Protein AF-A0A1H9X082-F1 (afdb_monomer_lite)

Secondary structure (DSSP, 8-state):
-------------------------------------PPP-----------------HHHHHHHHHHHHHHHHTSSS-HHHHHHHTT--HHHHHHHHHHSS-TTS---------S--PPPPPHHHHHHHHHHHHHHHHHHHHHHHHHHHHHHHHHHHHTT--

Structure (mmCIF, N/CA/C/O backbone):
data_AF-A0A1H9X082-F1
#
_entry.id   AF-A0A1H9X082-F1
#
loop_
_atom_site.group_PDB
_atom_site.id
_atom_site.type_symbol
_atom_site.label_atom_id
_atom_site.label_alt_id
_atom_site.label_comp_id
_atom_site.label_asym_id
_atom_site.label_entity_id
_atom_site.label_seq_id
_atom_site.pdbx_PDB_ins_code
_atom_site.Cartn_x
_atom_site.Cartn_y
_atom_site.Cartn_z
_atom_site.occupancy
_atom_site.B_iso_or_equiv
_atom_site.auth_seq_id
_atom_site.auth_comp_id
_atom_site.auth_asym_id
_atom_site.auth_atom_id
_atom_site.pdbx_PDB_model_num
ATOM 1 N N . MET A 1 1 ? 45.369 75.725 -26.692 1.00 46.00 1 MET A N 1
ATOM 2 C CA . MET A 1 1 ? 44.666 76.255 -25.501 1.00 46.00 1 MET A CA 1
ATOM 3 C C . MET A 1 1 ? 43.194 75.979 -25.728 1.00 46.00 1 MET A C 1
ATOM 5 O O . MET A 1 1 ? 42.792 76.098 -26.877 1.00 46.00 1 MET A O 1
ATOM 9 N N . MET A 1 2 ? 42.449 75.569 -24.694 1.00 41.75 2 MET A N 1
ATOM 10 C CA . MET A 1 2 ? 41.242 74.725 -24.836 1.00 41.75 2 MET A CA 1
ATOM 11 C C . MET A 1 2 ? 41.584 73.323 -25.401 1.00 41.75 2 MET A C 1
ATOM 13 O O . MET A 1 2 ? 42.603 73.165 -26.076 1.00 41.75 2 MET A O 1
ATOM 17 N N . GLY A 1 3 ? 40.820 72.271 -25.108 1.00 41.19 3 GLY A N 1
ATOM 18 C CA . GLY A 1 3 ? 39.722 72.197 -24.134 1.00 41.19 3 GLY A CA 1
ATOM 19 C C . GLY A 1 3 ? 38.676 71.152 -24.520 1.00 41.19 3 GLY A C 1
ATOM 20 O O . GLY A 1 3 ? 37.991 71.350 -25.509 1.00 41.19 3 GLY A O 1
ATOM 21 N N . ASN A 1 4 ? 38.622 70.080 -23.729 1.00 39.94 4 ASN A N 1
ATOM 22 C CA . ASN A 1 4 ? 37.522 69.147 -23.452 1.00 39.94 4 ASN A CA 1
ATOM 23 C C . ASN A 1 4 ? 36.309 68.985 -24.400 1.00 39.94 4 ASN A C 1
ATOM 25 O O . ASN A 1 4 ? 35.594 69.929 -24.708 1.00 39.94 4 ASN A O 1
ATOM 29 N N . ASP A 1 5 ? 36.006 67.701 -24.626 1.00 45.06 5 ASP A N 1
ATOM 30 C CA . ASP A 1 5 ? 34.669 67.089 -24.666 1.00 45.06 5 ASP A CA 1
ATOM 31 C C . ASP A 1 5 ? 33.666 67.505 -25.756 1.00 45.06 5 ASP A C 1
ATOM 33 O O . ASP A 1 5 ? 32.803 68.351 -25.549 1.00 45.06 5 ASP A O 1
ATOM 37 N N . GLU A 1 6 ? 33.637 66.723 -26.844 1.00 43.44 6 GLU A N 1
ATOM 38 C CA . GLU A 1 6 ? 32.376 66.389 -27.522 1.00 43.44 6 GLU A CA 1
ATOM 39 C C . GLU A 1 6 ? 32.441 65.011 -28.215 1.00 43.44 6 GLU A C 1
ATOM 41 O O . GLU A 1 6 ? 33.093 64.859 -29.251 1.00 43.44 6 GLU A O 1
ATOM 46 N N . GLN A 1 7 ? 31.750 64.005 -27.649 1.00 43.22 7 GLN A N 1
ATOM 47 C CA . GLN A 1 7 ? 30.807 63.130 -28.377 1.00 43.22 7 GLN A CA 1
ATOM 48 C C . GLN A 1 7 ? 30.197 62.004 -27.515 1.00 43.22 7 GLN A C 1
ATOM 50 O O . GLN A 1 7 ? 30.909 61.133 -27.034 1.00 43.22 7 GLN A O 1
ATOM 55 N N . GLN A 1 8 ? 28.857 61.970 -27.520 1.00 43.69 8 GLN A N 1
ATOM 56 C CA . GLN A 1 8 ? 27.976 60.786 -27.435 1.00 43.69 8 GLN A CA 1
ATOM 57 C C . GLN A 1 8 ? 27.915 59.963 -26.122 1.00 43.69 8 GLN A C 1
ATOM 59 O O . GLN A 1 8 ? 28.930 59.597 -25.549 1.00 43.69 8 GLN A O 1
ATOM 64 N N . LEU A 1 9 ? 26.740 59.532 -25.634 1.00 43.69 9 LEU A N 1
ATOM 65 C CA . LEU A 1 9 ? 25.342 59.951 -25.876 1.00 43.69 9 LEU A CA 1
ATOM 66 C C . LEU A 1 9 ? 24.473 59.420 -24.703 1.00 43.69 9 LEU A C 1
ATOM 68 O O . LEU A 1 9 ? 24.551 58.237 -24.401 1.00 43.69 9 LEU A O 1
ATOM 72 N N . VAL A 1 10 ? 23.674 60.299 -24.081 1.00 42.75 10 VAL A N 1
ATOM 73 C CA . VAL A 1 10 ? 22.582 60.096 -23.082 1.00 42.75 10 VAL A CA 1
ATOM 74 C C . VAL A 1 10 ? 22.516 58.831 -22.199 1.00 42.75 10 VAL A C 1
ATOM 76 O O . VAL A 1 10 ? 22.343 57.706 -22.661 1.00 42.75 10 VAL A O 1
ATOM 79 N N . SER A 1 11 ? 22.408 59.080 -20.892 1.00 39.81 11 SER A N 1
ATOM 80 C CA . SER A 1 11 ? 21.802 58.193 -19.889 1.00 39.81 11 SER A CA 1
ATOM 81 C C . SER A 1 11 ? 20.403 58.686 -19.460 1.00 39.81 11 SER A C 1
ATOM 83 O O . SER A 1 11 ? 19.988 59.779 -19.836 1.00 39.81 11 SER A O 1
ATOM 85 N N . GLU A 1 12 ? 19.761 57.914 -18.570 1.00 37.28 12 GLU A N 1
ATOM 86 C CA . GLU A 1 12 ? 18.637 58.293 -17.682 1.00 37.28 12 GLU A CA 1
ATOM 87 C C . GLU A 1 12 ? 17.187 58.017 -18.151 1.00 37.28 12 GLU A C 1
ATOM 89 O O . GLU A 1 12 ? 16.897 57.790 -19.324 1.00 37.28 12 GLU A O 1
ATOM 94 N N . VAL A 1 13 ? 16.287 57.921 -17.163 1.00 47.56 13 VAL A N 1
ATOM 95 C CA . VAL A 1 13 ? 14.918 57.370 -17.215 1.00 47.56 13 VAL A CA 1
ATOM 96 C C . VAL A 1 13 ? 13.974 58.303 -16.448 1.00 47.5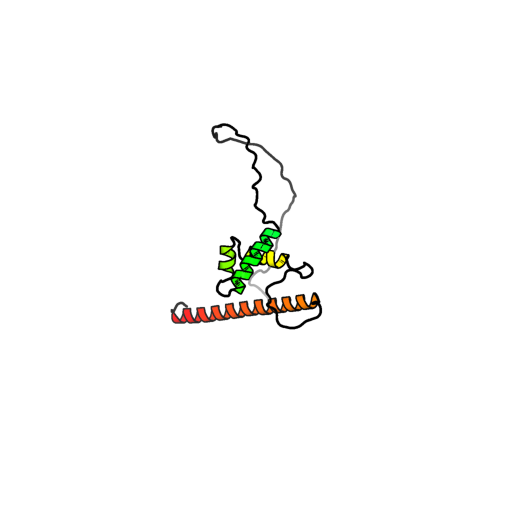6 13 VAL A C 1
ATOM 98 O O . VAL A 1 13 ? 14.369 58.809 -15.399 1.00 47.56 13 VAL A O 1
ATOM 101 N N . PRO A 1 14 ? 12.705 58.445 -16.872 1.00 46.38 14 PRO A N 1
ATOM 102 C CA . PRO A 1 14 ? 11.642 58.681 -15.892 1.00 46.38 14 PRO A CA 1
ATOM 103 C C . PRO A 1 14 ? 10.389 57.799 -16.074 1.00 46.38 14 PRO A C 1
ATOM 105 O O . PRO A 1 14 ? 9.972 57.465 -17.181 1.00 46.38 14 PRO A O 1
ATOM 108 N N . GLN A 1 15 ? 9.756 57.471 -14.944 1.00 40.66 15 GLN A N 1
ATOM 109 C CA . GLN A 1 15 ? 8.367 56.996 -14.852 1.00 40.66 15 GLN A CA 1
ATOM 110 C C . GLN A 1 15 ? 7.385 58.185 -14.849 1.00 40.66 15 GLN A C 1
ATOM 112 O O . GLN A 1 15 ? 7.801 59.273 -14.470 1.00 40.66 15 GLN A O 1
ATOM 117 N N . MET A 1 16 ? 6.099 57.934 -15.146 1.00 37.47 16 MET A N 1
ATOM 118 C CA . MET A 1 16 ? 4.846 58.394 -14.474 1.00 37.47 16 MET A CA 1
ATOM 119 C C . MET A 1 16 ? 3.708 57.501 -15.048 1.00 37.47 16 MET A C 1
ATOM 121 O O . MET A 1 16 ? 3.795 57.124 -16.214 1.00 37.47 16 MET A O 1
ATOM 125 N N . SER A 1 17 ? 2.836 56.835 -14.271 1.00 44.78 17 SER A N 1
ATOM 126 C CA . SER A 1 17 ? 1.610 57.306 -13.570 1.00 44.78 17 SER A CA 1
ATOM 127 C C . SER A 1 17 ? 0.525 57.875 -14.522 1.00 44.78 17 SER A C 1
ATOM 129 O O . SER A 1 17 ? 0.867 58.397 -15.576 1.00 44.78 17 SER A O 1
ATOM 131 N N . GLU A 1 18 ? -0.797 57.737 -14.317 1.00 38.28 18 GLU A N 1
ATOM 132 C CA . GLU A 1 18 ? -1.661 57.299 -13.185 1.00 38.28 18 GLU A CA 1
ATOM 133 C C . GLU A 1 18 ? -3.018 56.755 -13.766 1.00 38.28 18 GLU A C 1
ATOM 135 O O . GLU A 1 18 ? -3.149 56.741 -14.989 1.00 38.28 18 GLU A O 1
ATOM 140 N N . SER A 1 19 ? -4.070 56.246 -13.089 1.00 40.38 19 SER A N 1
ATOM 141 C CA . SER A 1 19 ? -4.532 56.140 -11.675 1.00 40.38 19 SER A CA 1
ATOM 142 C C . SER A 1 19 ? -5.199 54.740 -11.427 1.00 40.38 19 SER A C 1
ATOM 144 O O . SER A 1 19 ? -5.152 53.901 -12.322 1.00 40.38 19 SER A O 1
ATOM 146 N N . ALA A 1 20 ? -5.612 54.280 -10.227 1.00 38.50 20 ALA A N 1
ATOM 147 C CA . ALA A 1 20 ? -6.818 54.539 -9.383 1.00 38.50 20 ALA A CA 1
ATOM 148 C C . ALA A 1 20 ? -8.208 54.272 -10.046 1.00 38.50 20 ALA A C 1
ATOM 150 O O . ALA A 1 20 ? -8.397 54.641 -11.200 1.00 38.50 20 ALA A O 1
ATOM 151 N N . ASP A 1 21 ? -9.232 53.674 -9.402 1.00 34.84 21 ASP A N 1
ATOM 152 C CA . ASP A 1 21 ? -9.390 53.146 -8.020 1.00 34.84 21 ASP A CA 1
ATOM 153 C C . ASP A 1 21 ? -10.539 52.081 -7.917 1.00 34.84 21 ASP A C 1
ATOM 155 O O . ASP A 1 21 ? -11.229 51.853 -8.904 1.00 34.84 21 ASP A O 1
ATOM 159 N N . ASN A 1 22 ? -10.706 51.454 -6.734 1.00 36.03 22 ASN A N 1
ATOM 160 C CA . ASN A 1 22 ? -11.879 50.849 -6.030 1.00 36.03 22 ASN A CA 1
ATOM 161 C C . ASN A 1 22 ? -13.242 50.532 -6.748 1.00 36.03 22 ASN A C 1
ATOM 163 O O . ASN A 1 22 ? -13.600 51.108 -7.762 1.00 36.03 22 ASN A O 1
ATOM 167 N N . THR A 1 23 ? -14.149 49.658 -6.256 1.00 33.81 23 THR A N 1
ATOM 168 C CA . THR A 1 23 ? -14.352 49.071 -4.904 1.00 33.81 23 THR A CA 1
ATOM 169 C C . THR A 1 23 ? -15.156 47.746 -4.939 1.00 33.81 23 THR A C 1
ATOM 171 O O . THR A 1 23 ? -15.972 47.539 -5.827 1.00 33.81 23 THR A O 1
ATOM 174 N N . ASN A 1 24 ? -14.995 46.929 -3.888 1.00 31.77 24 ASN A N 1
ATOM 175 C CA . ASN A 1 24 ? -16.030 46.256 -3.062 1.00 31.77 24 ASN A CA 1
ATOM 176 C C . ASN A 1 24 ? -17.368 45.705 -3.651 1.00 31.77 24 ASN A C 1
ATOM 178 O O . ASN A 1 24 ? -18.203 46.468 -4.114 1.00 31.77 24 ASN A O 1
ATOM 182 N N . ALA A 1 25 ? -17.613 44.410 -3.376 1.00 34.19 25 ALA A N 1
ATOM 183 C CA . ALA A 1 25 ? -18.883 43.695 -3.092 1.00 34.19 25 ALA A CA 1
ATOM 184 C C . ALA A 1 25 ? -20.176 43.882 -3.930 1.00 34.19 25 ALA A C 1
ATOM 186 O O . ALA A 1 25 ? -20.607 44.980 -4.253 1.00 34.19 25 ALA A O 1
ATOM 187 N N . GLY A 1 26 ? -20.927 42.775 -4.061 1.00 30.25 26 GLY A N 1
ATOM 188 C CA . GLY A 1 26 ? -22.392 42.809 -4.202 1.00 30.25 26 GLY A CA 1
ATOM 189 C C . GLY A 1 26 ? -22.973 41.971 -5.343 1.00 30.25 26 GLY A C 1
ATOM 190 O O . GLY A 1 26 ? -22.885 42.342 -6.507 1.00 30.25 26 GLY A O 1
ATOM 191 N N . GLN A 1 27 ? -23.660 40.883 -4.992 1.00 43.22 27 GLN A N 1
ATOM 192 C CA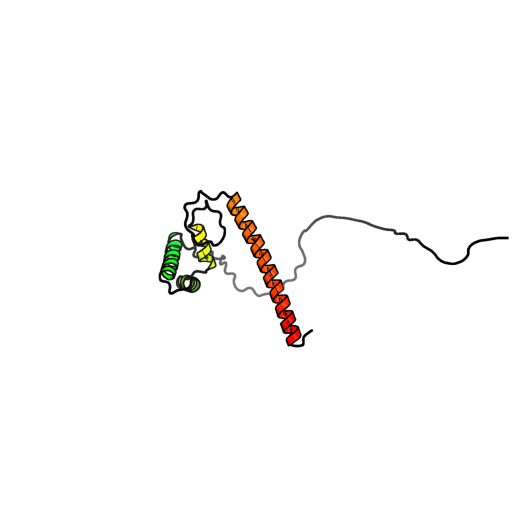 . GLN A 1 27 ? -24.715 40.288 -5.821 1.00 43.22 27 GLN A CA 1
ATOM 193 C C . GLN A 1 27 ? -26.046 40.948 -5.414 1.00 43.22 27 GLN A C 1
ATOM 195 O O . GLN A 1 27 ? -26.277 41.099 -4.211 1.00 43.22 27 GLN A O 1
ATOM 200 N N . PRO A 1 28 ? -26.891 41.378 -6.370 1.00 45.47 28 PRO A N 1
ATOM 201 C CA . PRO A 1 28 ? -28.245 40.807 -6.400 1.00 45.47 28 PRO A CA 1
ATOM 202 C C . PRO A 1 28 ? -28.864 40.613 -7.807 1.00 45.47 28 PRO A C 1
ATOM 204 O O . PRO A 1 28 ? -28.748 41.452 -8.692 1.00 45.47 28 PRO A O 1
ATOM 207 N N . ASP A 1 29 ? -29.544 39.474 -7.942 1.00 37.03 29 ASP A N 1
ATOM 208 C CA . ASP A 1 29 ? -30.889 39.223 -8.502 1.00 37.03 29 ASP A CA 1
ATOM 209 C C . ASP A 1 29 ? -31.411 39.730 -9.877 1.00 37.03 29 ASP A C 1
ATOM 211 O O . ASP A 1 29 ? -31.451 40.908 -10.206 1.00 37.03 29 ASP A O 1
ATOM 215 N N . ASP A 1 30 ? -31.953 38.733 -10.597 1.00 37.31 30 ASP A N 1
ATOM 216 C CA . ASP A 1 30 ? -33.134 38.661 -11.489 1.00 37.31 30 ASP A CA 1
ATOM 217 C C . ASP A 1 30 ? -33.500 39.774 -12.502 1.00 37.31 30 ASP A C 1
ATOM 219 O O . ASP A 1 30 ? -34.006 40.835 -12.150 1.00 37.31 30 ASP A O 1
ATOM 223 N N . ALA A 1 31 ? -33.450 39.417 -13.799 1.00 39.41 31 ALA A N 1
ATOM 224 C CA . ALA A 1 31 ? -34.624 39.324 -14.699 1.00 39.41 31 ALA A CA 1
ATOM 225 C C . ALA A 1 31 ? -34.211 38.866 -16.127 1.00 39.41 31 ALA A C 1
ATOM 227 O O . ALA A 1 31 ? -33.045 38.961 -16.501 1.00 39.41 31 ALA A O 1
ATOM 228 N N . GLY A 1 32 ? -35.156 38.411 -16.978 1.00 38.81 32 GLY A N 1
ATOM 229 C CA . GLY A 1 32 ? -34.934 38.338 -18.452 1.00 38.81 32 GLY A CA 1
ATOM 230 C C . GLY A 1 32 ? -35.274 37.036 -19.210 1.00 38.81 32 GLY A C 1
ATOM 231 O O . GLY A 1 32 ? -34.991 36.912 -20.401 1.00 38.81 32 GLY A O 1
ATOM 232 N N . ARG A 1 33 ? -35.896 36.052 -18.553 1.00 46.62 33 ARG A N 1
ATOM 233 C CA . ARG A 1 33 ? -36.333 34.738 -19.091 1.00 46.62 33 ARG A CA 1
ATOM 234 C C . ARG A 1 33 ? -36.966 34.747 -20.507 1.00 46.62 33 ARG A C 1
ATOM 236 O O . ARG A 1 33 ? -38.006 35.368 -20.718 1.00 46.62 33 ARG A O 1
ATOM 243 N N . LYS A 1 34 ? -36.514 33.847 -21.401 1.00 42.25 34 LYS A N 1
ATOM 244 C CA . LYS A 1 34 ? -37.351 33.250 -22.477 1.00 42.25 34 LYS A CA 1
ATOM 245 C C . LYS A 1 34 ? -37.270 31.706 -22.459 1.00 42.25 34 LYS A C 1
ATOM 247 O O . LYS A 1 34 ? -36.177 31.163 -22.601 1.00 42.25 34 LYS A O 1
ATOM 252 N N . PRO A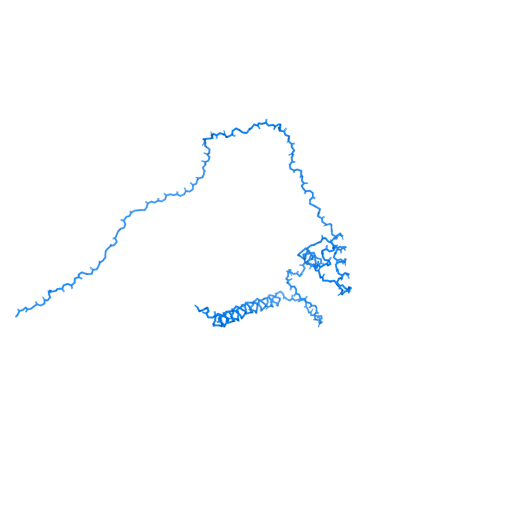 1 35 ? -38.384 30.970 -22.251 1.00 45.19 35 PRO A N 1
ATOM 253 C CA . PRO A 1 35 ? -38.339 29.533 -21.953 1.00 45.19 35 PRO A CA 1
ATOM 254 C C . PRO A 1 35 ? -38.455 28.627 -23.193 1.00 45.19 35 PRO A C 1
ATOM 256 O O . PRO A 1 35 ? -39.324 28.823 -24.042 1.00 45.19 35 PRO A O 1
ATOM 259 N N . ARG A 1 36 ? -37.665 27.543 -23.251 1.00 51.78 36 ARG A N 1
ATOM 260 C CA . ARG A 1 36 ? -37.887 26.448 -24.218 1.00 51.78 36 ARG A CA 1
ATOM 261 C C . ARG A 1 36 ? -39.040 25.559 -23.737 1.00 51.78 36 ARG A C 1
ATOM 263 O O . ARG A 1 36 ? -38.959 24.936 -22.681 1.00 51.78 36 ARG A O 1
ATOM 270 N N . LYS A 1 37 ? -40.119 25.501 -24.521 1.00 44.22 37 LYS A N 1
ATOM 271 C CA . LYS A 1 37 ? -41.366 24.787 -24.199 1.00 44.22 37 LYS A CA 1
ATOM 272 C C . LYS A 1 37 ? -41.169 23.263 -24.227 1.00 44.22 37 LYS A C 1
ATOM 274 O O . LYS A 1 37 ? -41.243 22.653 -25.289 1.00 44.22 37 LYS A O 1
ATOM 279 N N . ARG A 1 38 ? -40.961 22.639 -23.062 1.00 51.81 38 ARG A N 1
ATOM 280 C CA . ARG A 1 38 ? -41.192 21.194 -22.872 1.00 51.81 38 ARG A CA 1
ATOM 281 C C . ARG A 1 38 ? -42.643 20.987 -22.444 1.00 51.81 38 ARG A C 1
ATOM 283 O O . ARG A 1 38 ? -43.135 21.694 -21.570 1.00 51.81 38 ARG A O 1
ATOM 290 N N . THR A 1 39 ? -43.335 20.061 -23.098 1.00 48.66 39 THR A N 1
ATOM 291 C CA . THR A 1 39 ? -44.744 19.757 -22.833 1.00 48.66 39 THR A CA 1
ATOM 292 C C . THR A 1 39 ? -44.914 19.086 -21.474 1.00 48.66 39 THR A C 1
ATOM 294 O O . THR A 1 39 ? -44.204 18.140 -21.136 1.00 48.66 39 THR A O 1
ATOM 297 N N . SER A 1 40 ? -45.867 19.582 -20.688 1.00 49.94 40 SER A N 1
ATOM 298 C CA . SER A 1 40 ? -46.249 18.999 -19.408 1.00 49.94 40 SER A CA 1
ATOM 299 C C . SER A 1 40 ? -46.992 17.680 -19.623 1.00 49.94 40 SER A C 1
ATOM 301 O O . SER A 1 40 ? -48.066 17.648 -20.221 1.00 49.94 40 SER A O 1
ATOM 303 N N . LYS A 1 41 ? -46.443 16.591 -19.083 1.00 47.78 41 LYS A N 1
ATOM 304 C CA . LYS A 1 41 ? -47.191 15.364 -18.789 1.00 47.78 41 LYS A CA 1
ATOM 305 C C . LYS A 1 41 ? -47.112 15.123 -17.282 1.00 47.78 41 LYS A C 1
ATOM 307 O O . LYS A 1 41 ? -46.121 15.515 -16.674 1.00 47.78 41 LYS A O 1
ATOM 312 N N . GLN A 1 42 ? -48.203 14.610 -16.715 1.00 46.06 42 GLN A N 1
ATOM 313 C CA . GLN A 1 42 ? -48.620 14.707 -15.309 1.00 46.06 42 GLN A CA 1
ATOM 314 C C . GLN A 1 42 ? -47.491 14.832 -14.273 1.00 46.06 42 GLN A C 1
ATOM 316 O O . GLN A 1 42 ? -46.589 13.999 -14.206 1.00 46.06 42 GLN A O 1
ATOM 321 N N . ALA A 1 43 ? -47.633 15.813 -13.378 1.00 46.75 43 ALA A N 1
ATOM 322 C CA . ALA A 1 43 ? -46.924 15.793 -12.109 1.00 46.75 43 ALA A CA 1
ATOM 323 C C . ALA A 1 43 ? -47.354 14.555 -11.307 1.00 46.75 43 ALA A C 1
ATOM 325 O O . ALA A 1 43 ? -48.542 14.356 -11.051 1.00 46.75 43 ALA A O 1
ATOM 326 N N . ARG A 1 44 ? -46.377 13.752 -10.885 1.00 42.53 44 ARG A N 1
ATOM 327 C CA . ARG A 1 44 ? -46.530 12.799 -9.788 1.00 42.53 44 ARG A CA 1
ATOM 328 C C . ARG A 1 44 ? -45.559 13.230 -8.699 1.00 42.53 44 ARG A C 1
ATOM 330 O O . ARG A 1 44 ? -44.349 13.142 -8.886 1.00 42.53 44 ARG A O 1
ATOM 337 N N . THR A 1 45 ? -46.094 13.754 -7.603 1.00 48.56 45 THR A N 1
ATOM 338 C CA . THR A 1 45 ? -45.305 14.190 -6.447 1.00 48.56 45 THR A CA 1
ATOM 339 C C . THR A 1 45 ? -44.858 12.963 -5.661 1.00 48.56 45 THR A C 1
ATOM 341 O O . THR A 1 45 ? -45.475 12.588 -4.671 1.00 48.56 45 THR A O 1
ATOM 344 N N . GLU A 1 46 ? -43.808 12.299 -6.138 1.00 55.91 46 GLU A N 1
ATOM 345 C CA . GLU A 1 46 ? -43.062 11.334 -5.336 1.00 55.91 46 GLU A CA 1
ATOM 346 C C . GLU A 1 46 ? -41.865 12.047 -4.715 1.00 55.91 46 GLU A C 1
ATOM 348 O O . GLU A 1 46 ? -40.956 12.507 -5.408 1.00 55.91 46 GLU A O 1
ATOM 353 N N . GLU A 1 47 ? -41.898 12.161 -3.389 1.00 58.97 47 GLU A N 1
ATOM 354 C CA . GLU A 1 47 ? -40.756 12.597 -2.592 1.00 58.97 47 GLU A CA 1
ATOM 355 C C . GLU A 1 47 ? -39.535 11.707 -2.884 1.00 58.97 47 GLU A C 1
ATOM 357 O O . GLU A 1 47 ? -39.696 10.525 -3.215 1.00 58.97 47 GLU A O 1
ATOM 362 N N . PRO A 1 48 ? -38.298 12.216 -2.730 1.00 50.34 48 PRO A N 1
ATOM 363 C CA . PRO A 1 48 ? -37.099 11.394 -2.829 1.00 50.34 48 PRO A CA 1
ATOM 364 C C . PRO A 1 48 ? -37.049 10.408 -1.654 1.00 50.34 48 PRO A C 1
ATOM 366 O O . PRO A 1 48 ? -36.428 10.677 -0.625 1.00 50.34 48 PRO A O 1
ATOM 369 N N . ALA A 1 49 ? -37.716 9.261 -1.818 1.00 59.12 49 ALA A N 1
ATOM 370 C CA . ALA A 1 49 ? -37.846 8.230 -0.798 1.00 59.12 49 ALA A CA 1
ATOM 371 C C . ALA A 1 49 ? -36.470 7.917 -0.184 1.00 59.12 49 ALA A C 1
ATOM 373 O O . ALA A 1 49 ? -35.519 7.642 -0.931 1.00 59.12 49 ALA A O 1
ATOM 374 N N . PRO A 1 50 ? -36.327 7.973 1.156 1.00 56.94 50 PRO A N 1
ATOM 375 C CA . PRO A 1 50 ? -35.024 7.913 1.797 1.00 56.94 50 PRO A CA 1
ATOM 376 C C . PRO A 1 50 ? -34.347 6.595 1.436 1.00 56.94 50 PRO A C 1
ATOM 378 O O . PRO A 1 50 ? -34.828 5.514 1.788 1.00 56.94 50 PRO A O 1
ATOM 381 N N . ARG 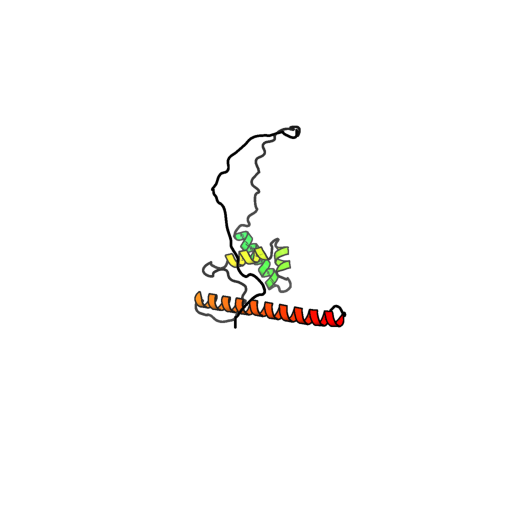A 1 51 ? -33.227 6.686 0.705 1.00 60.81 51 ARG A N 1
ATOM 382 C CA . ARG A 1 51 ? -32.438 5.521 0.295 1.00 60.81 51 ARG A CA 1
ATOM 383 C C . ARG A 1 51 ? -32.013 4.789 1.562 1.00 60.81 51 ARG A C 1
ATOM 385 O O . ARG A 1 51 ? -31.137 5.262 2.281 1.00 60.81 51 ARG A O 1
ATOM 392 N N . LYS A 1 52 ? -32.649 3.649 1.847 1.00 58.94 52 LYS A N 1
ATOM 393 C CA . LYS A 1 52 ? -32.391 2.835 3.041 1.00 58.94 52 LYS A CA 1
ATOM 394 C C . LYS A 1 52 ? -31.016 2.178 2.918 1.00 58.94 52 LYS A C 1
ATOM 396 O O . LYS A 1 52 ? -30.907 1.016 2.530 1.00 58.94 52 LYS A O 1
ATOM 401 N N . ILE A 1 53 ? -29.963 2.945 3.210 1.00 62.72 53 ILE A N 1
ATOM 402 C CA . ILE A 1 53 ? -28.591 2.447 3.308 1.00 62.72 53 ILE A CA 1
ATOM 403 C C . ILE A 1 53 ? -28.610 1.340 4.362 1.00 62.72 53 ILE A C 1
ATOM 405 O O . ILE A 1 53 ? -28.856 1.606 5.539 1.00 62.72 53 ILE A O 1
ATOM 409 N N . LYS A 1 54 ? -28.375 0.097 3.934 1.00 69.31 54 LYS A N 1
ATOM 410 C CA . LYS A 1 54 ? -28.274 -1.063 4.823 1.00 69.31 54 LYS A CA 1
ATOM 411 C C . LYS A 1 54 ? -26.977 -0.944 5.626 1.00 69.31 54 LYS A C 1
ATOM 413 O O . LYS A 1 54 ? -25.933 -1.438 5.213 1.00 69.31 54 LYS A O 1
ATOM 418 N N . ARG A 1 55 ? -27.019 -0.201 6.734 1.00 77.62 55 ARG A N 1
ATOM 419 C CA . ARG A 1 55 ? -25.888 -0.062 7.659 1.00 77.62 55 ARG A CA 1
ATOM 420 C C . ARG A 1 55 ? -25.775 -1.366 8.444 1.00 77.62 55 ARG A C 1
ATOM 422 O O . ARG A 1 55 ? -26.664 -1.648 9.238 1.00 77.62 55 ARG A O 1
ATOM 429 N N . HIS A 1 56 ? -24.695 -2.119 8.246 1.00 81.94 56 HIS A N 1
ATOM 430 C CA . HIS A 1 56 ? -24.413 -3.304 9.060 1.00 81.94 56 HIS A CA 1
ATOM 431 C C . HIS A 1 56 ? -24.422 -2.943 10.551 1.00 81.94 56 HIS A C 1
ATOM 433 O O . HIS A 1 56 ? -23.743 -1.986 10.960 1.00 81.94 56 HIS A O 1
ATOM 439 N N . THR A 1 57 ? -25.185 -3.690 11.351 1.00 87.19 57 THR A N 1
ATOM 440 C CA . THR A 1 57 ? -25.185 -3.584 12.819 1.00 87.19 57 THR A CA 1
ATOM 441 C C . THR A 1 57 ? -23.821 -3.974 13.401 1.00 87.19 57 THR A C 1
ATOM 443 O O . THR A 1 57 ? -22.972 -4.520 12.700 1.00 87.19 57 THR A O 1
ATOM 446 N N . ALA A 1 58 ? -23.570 -3.679 14.681 1.00 83.25 58 ALA A N 1
ATOM 447 C CA . ALA A 1 58 ? -22.305 -4.052 15.323 1.00 83.25 58 ALA A CA 1
ATOM 448 C C . ALA A 1 58 ? -22.083 -5.580 15.311 1.00 83.25 58 ALA A C 1
ATOM 450 O O . ALA A 1 58 ? -21.000 -6.036 14.955 1.00 83.25 58 ALA A O 1
ATOM 451 N N . ALA A 1 59 ? -23.135 -6.359 15.591 1.00 84.75 59 ALA A N 1
ATOM 452 C CA . ALA A 1 59 ? -23.095 -7.820 15.553 1.00 84.75 59 ALA A CA 1
ATOM 453 C C . ALA A 1 59 ? -22.773 -8.366 14.149 1.00 84.75 59 ALA A C 1
ATOM 455 O O . ALA A 1 59 ? -21.880 -9.195 14.015 1.00 84.75 59 ALA A O 1
ATOM 456 N N . GLU A 1 60 ? -23.419 -7.850 13.092 1.00 89.75 60 GLU A N 1
ATOM 457 C CA . GLU A 1 60 ? -23.095 -8.227 11.704 1.00 89.75 60 GLU A CA 1
ATOM 458 C C . GLU A 1 60 ? -21.634 -7.936 11.335 1.00 89.75 60 GLU A C 1
ATOM 460 O O . GLU A 1 60 ? -21.041 -8.677 10.558 1.00 89.75 60 GLU A O 1
ATOM 465 N N . ARG A 1 61 ? -21.040 -6.852 11.853 1.00 90.75 61 ARG A N 1
ATOM 466 C CA . ARG A 1 61 ? -19.630 -6.529 11.576 1.00 90.75 61 ARG A CA 1
ATOM 467 C C . ARG A 1 61 ? -18.699 -7.516 12.259 1.00 90.75 61 ARG A C 1
ATOM 469 O O . ARG A 1 61 ? -17.826 -8.042 11.581 1.00 90.75 61 ARG A O 1
ATOM 476 N N . ALA A 1 62 ? -18.919 -7.799 13.542 1.00 89.50 62 ALA A N 1
ATOM 477 C CA . ALA A 1 62 ? -18.134 -8.780 14.286 1.00 89.50 62 ALA A CA 1
ATOM 478 C C . ALA A 1 62 ? -18.213 -10.172 13.633 1.00 89.50 62 ALA A C 1
ATOM 480 O O . ALA A 1 62 ? -17.184 -10.777 13.353 1.00 89.50 62 ALA A O 1
ATOM 481 N N . GLU A 1 63 ? -19.416 -10.629 13.275 1.00 93.38 63 GLU A N 1
ATOM 482 C CA . GLU A 1 63 ? -19.638 -11.913 12.597 1.00 93.38 63 GLU A CA 1
ATOM 483 C C . GLU A 1 63 ? -18.983 -11.960 11.196 1.00 93.38 63 GLU A C 1
ATOM 485 O O . GLU A 1 63 ? -18.447 -12.985 10.771 1.00 93.38 63 GLU A O 1
ATOM 490 N N . LYS A 1 64 ? -18.972 -10.836 10.462 1.00 92.44 64 LYS A N 1
ATOM 491 C CA . LYS A 1 64 ? -18.236 -10.715 9.193 1.00 92.44 64 LYS A CA 1
ATOM 492 C C . LYS A 1 64 ? -16.717 -10.703 9.387 1.00 92.44 64 LYS A C 1
ATOM 494 O O . LYS A 1 64 ? -16.019 -11.316 8.584 1.00 92.44 64 LYS A O 1
ATOM 499 N N . LEU A 1 65 ? -16.200 -10.034 10.420 1.00 93.25 65 LEU A N 1
ATOM 500 C CA . LEU A 1 65 ? -14.770 -10.041 10.742 1.00 93.25 65 LEU A CA 1
ATOM 501 C C . LEU A 1 65 ? -14.304 -11.438 11.161 1.00 93.25 65 LEU A C 1
ATOM 503 O O . LEU A 1 65 ? -13.292 -11.892 10.638 1.00 93.25 65 LEU A O 1
ATOM 507 N N . GLN A 1 66 ? -15.069 -12.147 11.996 1.00 93.19 66 GLN A N 1
ATOM 508 C CA . GLN A 1 66 ? -14.774 -13.527 12.397 1.00 93.19 66 GLN A CA 1
ATOM 509 C C . GLN A 1 66 ? -14.634 -14.451 11.183 1.00 93.19 66 GLN A C 1
ATOM 511 O O . GLN A 1 66 ? -13.593 -15.079 11.033 1.00 93.19 66 GLN A O 1
ATOM 516 N N . ARG A 1 67 ? -15.591 -14.443 10.240 1.00 93.94 67 ARG A N 1
ATOM 517 C CA . ARG A 1 67 ? -15.479 -15.242 8.999 1.00 93.94 67 ARG A CA 1
ATOM 518 C C . ARG A 1 67 ? -14.248 -14.901 8.153 1.00 93.94 67 ARG A C 1
ATOM 520 O O . ARG A 1 67 ? -13.683 -15.783 7.511 1.00 93.94 67 ARG A O 1
ATOM 527 N N . ILE A 1 68 ? -13.834 -13.631 8.126 1.00 93.25 68 ILE A N 1
ATOM 528 C CA . ILE A 1 68 ? -12.606 -13.216 7.432 1.00 93.25 68 ILE A CA 1
ATOM 529 C C . ILE A 1 68 ? -11.381 -13.768 8.174 1.00 93.25 68 ILE A C 1
ATOM 531 O O . ILE A 1 68 ? -10.507 -14.361 7.549 1.00 93.25 68 ILE A O 1
ATOM 535 N N . GLU A 1 69 ? -11.318 -13.625 9.497 1.00 92.00 69 GLU A N 1
ATOM 536 C CA . GLU A 1 69 ? -10.188 -14.092 10.308 1.00 92.00 69 GLU A CA 1
ATOM 537 C C . GLU A 1 69 ? -10.066 -15.623 10.336 1.00 92.00 69 GLU A C 1
ATOM 539 O O . GLU A 1 69 ? -8.954 -16.132 10.225 1.00 92.00 69 GLU A O 1
ATOM 544 N N . GLU A 1 70 ? -11.179 -16.359 10.356 1.00 94.25 70 GLU A N 1
ATOM 545 C CA . GLU A 1 70 ? -11.232 -17.814 10.154 1.00 94.25 70 GLU A CA 1
ATOM 546 C C . GLU A 1 70 ? -10.670 -18.215 8.780 1.00 94.25 70 GLU A C 1
ATOM 548 O O . GLU A 1 70 ? -9.853 -19.133 8.678 1.00 94.25 70 GLU A O 1
ATOM 553 N N . ALA A 1 71 ? -11.053 -17.513 7.707 1.00 91.06 71 ALA A N 1
ATOM 554 C CA . ALA A 1 71 ? -10.540 -17.781 6.362 1.00 91.06 71 ALA A CA 1
ATOM 555 C C . ALA A 1 71 ? -9.026 -17.512 6.236 1.00 91.06 71 ALA A C 1
ATOM 557 O O . ALA A 1 71 ? -8.338 -18.257 5.536 1.00 91.06 71 ALA A O 1
ATOM 558 N N . LEU A 1 72 ? -8.492 -16.505 6.942 1.00 90.00 72 LEU A N 1
ATOM 559 C CA . LEU A 1 72 ? -7.044 -16.268 7.033 1.00 90.00 72 LEU A CA 1
ATOM 560 C C . LEU A 1 72 ? -6.336 -17.313 7.910 1.00 90.00 72 LEU A C 1
ATOM 562 O O . LEU A 1 72 ? -5.255 -17.772 7.546 1.00 90.00 72 LEU A O 1
ATOM 566 N N . ALA A 1 73 ? -6.923 -17.705 9.045 1.00 91.25 73 ALA A N 1
ATOM 567 C CA . ALA A 1 73 ? -6.344 -18.685 9.969 1.00 91.25 73 ALA A CA 1
ATOM 568 C C . ALA A 1 73 ? -6.190 -20.075 9.326 1.00 91.25 73 ALA A C 1
ATOM 570 O O . ALA A 1 73 ? -5.219 -20.778 9.596 1.00 91.25 73 ALA A O 1
ATOM 571 N N . ASN A 1 74 ? -7.094 -20.431 8.410 1.00 89.06 74 ASN A N 1
ATOM 572 C CA . ASN A 1 74 ? -7.005 -21.641 7.589 1.00 89.06 74 ASN A CA 1
ATOM 573 C C . ASN A 1 74 ? -5.898 -21.591 6.507 1.00 89.06 74 ASN A C 1
ATOM 575 O O . ASN A 1 74 ? -5.730 -22.554 5.761 1.00 89.06 74 ASN A O 1
ATOM 579 N N . GLY A 1 75 ? -5.145 -20.489 6.384 1.00 76.81 75 GLY A N 1
ATOM 580 C CA . GLY A 1 75 ? -3.887 -20.383 5.626 1.00 76.81 75 GLY A CA 1
ATOM 581 C C . GLY A 1 75 ? -3.977 -20.430 4.093 1.00 76.81 75 GLY A C 1
ATOM 582 O O . GLY A 1 75 ? -3.023 -20.044 3.421 1.00 76.81 75 GLY A O 1
ATOM 583 N N . GLY A 1 76 ? -5.100 -20.875 3.523 1.00 82.94 76 GLY A N 1
ATOM 584 C CA . GLY A 1 76 ? -5.274 -21.066 2.076 1.00 82.94 76 GLY A CA 1
ATOM 585 C C . GLY A 1 76 ? -5.861 -19.879 1.302 1.00 82.94 76 GLY A C 1
ATOM 586 O O . GLY A 1 76 ? -5.973 -19.960 0.080 1.00 82.94 76 GLY A O 1
ATOM 587 N N . VAL A 1 77 ? -6.268 -18.795 1.973 1.00 87.69 77 VAL A N 1
ATOM 588 C CA . VAL A 1 77 ? -7.046 -17.699 1.365 1.00 87.69 77 VAL A CA 1
ATOM 589 C C . VAL A 1 77 ? -6.369 -16.350 1.613 1.00 87.69 77 VAL A C 1
ATOM 591 O O . VAL A 1 77 ? -6.046 -15.998 2.745 1.00 87.69 77 VAL A O 1
ATOM 594 N N . SER A 1 78 ? -6.165 -15.561 0.553 1.00 92.69 78 SER A N 1
ATOM 595 C CA . SER A 1 78 ? -5.665 -14.188 0.691 1.00 92.69 78 SER A CA 1
ATOM 596 C C . SER A 1 78 ? -6.741 -13.275 1.287 1.00 92.69 78 SER A C 1
ATOM 598 O O . SER A 1 78 ? -7.933 -13.478 1.048 1.00 92.69 78 SER A O 1
ATOM 600 N N . LEU A 1 79 ? -6.337 -12.223 2.014 1.00 92.06 79 LEU A N 1
ATOM 601 C CA . LEU A 1 79 ? -7.287 -11.291 2.643 1.00 92.06 79 LEU A CA 1
ATOM 602 C C . LEU A 1 79 ? -8.339 -10.770 1.657 1.00 92.06 79 LEU A C 1
ATOM 604 O O . LEU A 1 79 ? -9.518 -10.724 1.992 1.00 92.06 79 LEU A O 1
ATOM 608 N N . LYS A 1 80 ? -7.919 -10.465 0.427 1.00 94.38 80 LYS A N 1
ATOM 609 C CA . LYS A 1 80 ? -8.803 -9.995 -0.638 1.00 94.38 80 LYS A CA 1
ATOM 610 C C . LYS A 1 80 ? -9.926 -10.987 -0.951 1.00 94.38 80 LYS A C 1
ATOM 612 O O . LYS A 1 80 ? -11.088 -10.597 -0.985 1.00 94.38 80 LYS A O 1
ATOM 617 N N . ALA A 1 81 ? -9.588 -12.264 -1.124 1.00 93.56 81 ALA A N 1
ATOM 618 C CA . ALA A 1 81 ? -10.560 -13.311 -1.430 1.00 93.56 81 ALA A CA 1
ATOM 619 C C . ALA A 1 81 ? -11.491 -13.611 -0.238 1.00 93.56 81 ALA A C 1
ATOM 621 O O . ALA A 1 81 ? -12.684 -13.830 -0.434 1.00 93.56 81 ALA A O 1
ATOM 622 N N . ALA A 1 82 ? -10.982 -13.553 0.999 1.00 93.69 82 ALA A N 1
ATOM 623 C CA . ALA A 1 82 ? -11.803 -13.699 2.206 1.00 93.69 82 ALA A CA 1
ATOM 624 C C . ALA A 1 82 ? -12.813 -12.543 2.364 1.00 93.69 82 ALA A C 1
ATOM 626 O O . ALA A 1 82 ? -13.986 -12.756 2.666 1.00 93.69 82 ALA A O 1
ATOM 627 N N . VAL A 1 83 ? -12.367 -11.311 2.116 1.00 94.94 83 VAL A N 1
ATOM 628 C CA . VAL A 1 83 ? -13.187 -10.094 2.183 1.00 94.94 83 VAL A CA 1
ATOM 629 C C . VAL A 1 83 ? -14.240 -10.052 1.067 1.00 94.94 83 VAL A C 1
ATOM 631 O O . VAL A 1 83 ? -15.388 -9.677 1.322 1.00 94.94 83 VAL A O 1
ATOM 634 N N . GLU A 1 84 ? -13.884 -10.496 -0.141 1.00 93.69 84 GLU A N 1
ATOM 635 C CA . GLU A 1 84 ? -14.798 -10.641 -1.279 1.00 93.69 84 GLU A CA 1
ATOM 636 C C . GLU A 1 84 ? -15.874 -11.708 -1.015 1.00 93.69 84 GLU A C 1
ATOM 638 O O . GLU A 1 84 ? -17.062 -11.425 -1.179 1.00 93.69 84 GLU A O 1
ATOM 643 N N . ALA A 1 85 ? -15.497 -12.879 -0.485 1.00 91.38 85 ALA A N 1
ATOM 644 C CA . ALA A 1 85 ? -16.435 -13.943 -0.105 1.00 91.38 85 ALA A CA 1
ATOM 645 C C . ALA A 1 85 ? -17.457 -13.510 0.969 1.00 91.38 85 ALA A C 1
ATOM 647 O O . ALA A 1 85 ? -18.584 -14.003 0.996 1.00 91.38 85 ALA A O 1
ATOM 648 N N . VAL A 1 86 ? -17.090 -12.558 1.833 1.00 92.88 86 VAL A N 1
ATOM 649 C CA . VAL A 1 86 ? -17.960 -11.992 2.883 1.00 92.88 86 VAL A CA 1
ATOM 650 C C . VAL A 1 86 ? -18.732 -10.743 2.398 1.00 92.88 86 VAL A C 1
ATOM 652 O O . VAL A 1 86 ? -19.544 -10.159 3.131 1.00 92.88 86 VAL A O 1
ATOM 655 N N . GLY A 1 87 ? -18.549 -10.333 1.137 1.00 92.69 87 GLY A N 1
ATOM 656 C CA . GLY A 1 87 ? -19.243 -9.196 0.527 1.00 92.69 87 GLY A CA 1
ATOM 657 C C . GLY A 1 87 ? -18.897 -7.870 1.208 1.00 92.69 87 GLY A C 1
ATOM 658 O O . GLY A 1 87 ? -19.789 -7.109 1.594 1.00 92.69 87 GLY A O 1
ATOM 659 N N . VAL A 1 88 ? -17.605 -7.644 1.441 1.00 92.81 88 VAL A N 1
ATOM 660 C CA . VAL A 1 88 ? -17.014 -6.449 2.065 1.00 92.81 88 VAL A CA 1
ATOM 661 C C . VAL A 1 88 ? -15.894 -5.930 1.138 1.00 92.81 88 VAL A C 1
ATOM 663 O O . VAL A 1 88 ? -15.585 -6.552 0.126 1.00 92.81 88 VAL A O 1
ATOM 666 N N . SER A 1 89 ? -15.303 -4.766 1.421 1.00 92.25 89 SER A N 1
ATOM 667 C CA . SER A 1 89 ? -14.086 -4.292 0.740 1.00 92.25 89 SER A CA 1
ATOM 668 C C . SER A 1 89 ? -12.893 -4.256 1.692 1.00 92.25 89 SER A C 1
ATOM 670 O O . SER A 1 89 ? -13.078 -4.042 2.890 1.00 92.25 89 SER A O 1
ATOM 672 N N . ASP A 1 90 ? -11.673 -4.410 1.166 1.00 93.38 90 ASP A N 1
ATOM 673 C CA . ASP A 1 90 ? -10.431 -4.451 1.963 1.00 93.38 90 ASP A CA 1
ATOM 674 C C . ASP A 1 90 ? -10.358 -3.247 2.927 1.00 93.38 90 ASP A C 1
ATOM 676 O O . ASP A 1 90 ? -10.162 -3.379 4.136 1.00 93.38 90 ASP A O 1
ATOM 680 N N . GLN A 1 91 ? -10.671 -2.062 2.396 1.00 90.12 91 GLN A N 1
ATOM 681 C CA . GLN A 1 91 ? -10.755 -0.797 3.125 1.00 90.12 91 GLN A CA 1
ATOM 682 C C . GLN A 1 91 ? -11.833 -0.782 4.226 1.00 90.12 91 GLN A C 1
ATOM 684 O O . GLN A 1 91 ? -11.682 -0.087 5.229 1.00 90.12 91 GLN A O 1
ATOM 689 N N . THR A 1 92 ? -12.933 -1.519 4.067 1.00 92.06 92 THR A N 1
ATOM 690 C CA . THR A 1 92 ? -13.990 -1.643 5.087 1.00 92.06 92 THR A CA 1
ATOM 691 C C . THR A 1 92 ? -13.572 -2.593 6.212 1.00 92.06 92 THR A C 1
ATOM 693 O O . THR A 1 92 ? -13.767 -2.255 7.378 1.00 92.06 92 THR A O 1
ATOM 696 N N . TYR A 1 93 ? -12.925 -3.719 5.885 1.00 93.62 93 TYR A N 1
ATOM 697 C CA . TYR A 1 93 ? -12.333 -4.633 6.874 1.00 93.62 93 TYR A CA 1
ATOM 698 C C . TYR A 1 93 ? -11.334 -3.897 7.782 1.00 93.62 93 TYR A C 1
ATOM 700 O O . TYR A 1 93 ? -11.478 -3.925 9.005 1.00 93.62 93 TYR A O 1
ATOM 708 N N . TYR A 1 94 ? -10.388 -3.146 7.203 1.00 93.81 94 TYR A N 1
ATOM 709 C CA . TYR A 1 94 ? -9.419 -2.370 7.988 1.00 93.81 94 TYR A CA 1
ATOM 710 C C . TYR A 1 94 ? -10.059 -1.249 8.824 1.00 93.81 94 TYR A C 1
ATOM 712 O O . TYR A 1 94 ? -9.547 -0.927 9.895 1.00 93.81 94 TYR A O 1
ATOM 720 N N . GLN A 1 95 ? -11.174 -0.656 8.380 1.00 91.81 95 GLN A N 1
ATOM 721 C CA . GLN A 1 95 ? -11.910 0.331 9.180 1.00 91.81 95 GLN A CA 1
ATOM 722 C C . GLN A 1 95 ? -12.584 -0.297 10.403 1.00 91.81 95 GLN A C 1
ATOM 724 O O . GLN A 1 95 ? -12.468 0.260 11.490 1.00 91.81 95 GLN A O 1
ATOM 729 N N . TRP A 1 96 ? -13.261 -1.441 10.257 1.00 91.50 96 TRP A N 1
ATOM 730 C CA . TRP A 1 96 ? -13.913 -2.105 11.393 1.00 91.50 96 TRP A CA 1
ATOM 731 C C . TRP A 1 96 ? -12.877 -2.675 12.371 1.00 91.50 96 TRP A C 1
ATOM 733 O O . TRP A 1 96 ? -12.936 -2.371 13.555 1.00 91.50 96 TRP A O 1
ATOM 743 N N . LYS A 1 97 ? -11.820 -3.326 11.870 1.00 88.81 97 LYS A N 1
ATOM 744 C CA . LYS A 1 97 ? -10.714 -3.841 12.697 1.00 88.81 97 LYS A CA 1
ATOM 745 C C . LYS A 1 97 ? -9.922 -2.756 13.452 1.00 88.81 97 LYS A C 1
ATOM 747 O O . LYS A 1 97 ? -9.285 -3.053 14.459 1.00 88.81 97 LYS A O 1
ATOM 752 N N . ARG A 1 98 ? -9.962 -1.494 12.996 1.00 84.56 98 ARG A N 1
ATOM 753 C CA . ARG A 1 98 ? -9.447 -0.322 13.740 1.00 84.56 98 ARG A CA 1
ATOM 754 C C . ARG A 1 98 ? -10.454 0.244 14.749 1.00 84.56 98 ARG A C 1
ATOM 756 O O . ARG A 1 98 ? -10.021 0.878 15.699 1.00 84.56 98 ARG A O 1
ATOM 763 N N . ALA A 1 99 ? -11.754 0.020 14.558 1.00 78.69 99 ALA A N 1
ATOM 764 C CA . ALA A 1 99 ? -12.820 0.494 15.446 1.00 78.69 99 ALA A CA 1
ATOM 765 C C . ALA A 1 99 ? -13.125 -0.465 16.613 1.00 78.69 99 ALA A C 1
ATOM 767 O O . ALA A 1 99 ? -13.599 -0.009 17.649 1.00 78.69 99 ALA A O 1
ATOM 768 N N . ASP A 1 100 ? -12.841 -1.763 16.458 1.00 68.31 100 ASP A N 1
ATOM 769 C CA . ASP A 1 100 ? -13.002 -2.765 17.526 1.00 68.31 100 ASP A CA 1
ATOM 770 C C . ASP A 1 100 ? -11.802 -2.809 18.497 1.00 68.31 100 ASP A C 1
ATOM 772 O O . ASP A 1 100 ? -11.882 -3.411 19.568 1.00 68.31 100 ASP A O 1
ATOM 776 N N . LYS A 1 101 ? -10.690 -2.127 18.173 1.00 68.25 101 LYS A N 1
ATOM 777 C CA . LYS A 1 101 ? -9.679 -1.759 19.176 1.00 68.25 101 LYS A CA 1
ATOM 778 C C . LYS A 1 101 ? -10.215 -0.601 20.035 1.00 68.25 101 LYS A C 1
ATOM 780 O O . LYS A 1 101 ? -10.773 0.341 19.473 1.00 68.25 101 LYS A O 1
ATOM 785 N N . PRO A 1 102 ? -10.015 -0.613 21.367 1.00 49.66 102 PRO A N 1
ATOM 786 C CA . PRO A 1 102 ? -10.418 0.504 22.217 1.00 49.66 102 PRO A CA 1
ATOM 787 C C . PRO A 1 102 ? -9.690 1.788 21.796 1.00 49.66 102 PRO A C 1
ATOM 789 O O . PRO A 1 102 ? -8.481 1.777 21.568 1.00 49.66 102 PRO A O 1
ATOM 792 N N . ALA A 1 103 ? -10.430 2.896 21.719 1.00 52.72 103 ALA A N 1
ATOM 793 C CA . ALA A 1 103 ? -9.990 4.165 21.125 1.00 52.72 103 ALA A CA 1
ATOM 794 C C . ALA A 1 103 ? -8.909 4.941 21.915 1.00 52.72 103 ALA A C 1
ATOM 796 O O . ALA A 1 103 ? -8.627 6.091 21.592 1.00 52.72 103 ALA A O 1
ATOM 797 N N . ASP A 1 104 ? -8.308 4.314 22.928 1.00 48.72 104 ASP A N 1
ATOM 798 C CA . ASP A 1 104 ? -7.137 4.812 23.662 1.00 48.72 104 ASP A CA 1
ATOM 799 C C . ASP A 1 104 ? -5.853 4.742 22.805 1.00 48.72 104 ASP A C 1
ATOM 801 O O . ASP A 1 104 ? -4.898 5.477 23.032 1.00 48.72 104 ASP A O 1
ATOM 805 N N . VAL A 1 105 ? -5.854 3.907 21.752 1.00 51.69 105 VAL A N 1
ATOM 806 C CA . VAL A 1 105 ? -4.847 3.947 20.681 1.00 51.69 105 VAL A CA 1
ATOM 807 C C . VAL A 1 105 ? -5.373 4.722 19.471 1.00 51.69 105 VAL A C 1
ATOM 809 O O . VAL A 1 105 ? -6.282 4.280 18.763 1.00 51.69 105 VAL A O 1
ATOM 812 N N . ALA A 1 106 ? -4.780 5.892 19.224 1.00 40.97 106 ALA A N 1
ATOM 813 C CA . ALA A 1 106 ? -5.062 6.702 18.043 1.00 40.97 106 ALA A CA 1
ATOM 814 C C . ALA A 1 106 ? -4.703 5.935 16.746 1.00 40.97 106 ALA A C 1
ATOM 816 O O . ALA A 1 106 ? -3.876 5.022 16.760 1.00 40.97 106 ALA A O 1
ATOM 817 N N . PRO A 1 107 ? -5.356 6.220 15.604 1.00 58.47 107 PRO A N 1
ATOM 818 C CA . PRO A 1 107 ? -5.542 5.190 14.586 1.00 58.47 107 PRO A CA 1
ATOM 819 C C . PRO A 1 107 ? -4.415 5.153 13.536 1.00 58.47 107 PRO A C 1
ATOM 821 O O . PRO A 1 107 ? -4.663 5.370 12.346 1.00 58.47 107 PRO A O 1
ATOM 824 N N . THR A 1 108 ? -3.187 4.849 13.948 1.00 45.12 108 THR A N 1
ATOM 825 C CA . THR A 1 108 ? -2.010 4.702 13.070 1.00 45.12 108 THR A CA 1
ATOM 826 C C . THR A 1 108 ? -1.891 3.297 12.444 1.00 45.12 108 THR A C 1
ATOM 828 O O . THR A 1 108 ? -2.778 2.448 12.594 1.00 45.12 108 THR A O 1
ATOM 831 N N . SER A 1 109 ? -0.883 3.087 11.589 1.00 53.75 109 SER A N 1
ATOM 832 C CA . SER A 1 109 ? -0.872 2.013 10.577 1.00 53.75 109 SER A CA 1
ATOM 833 C C . SER A 1 109 ? -0.079 0.762 10.971 1.00 53.75 109 SER A C 1
ATOM 835 O O . SER A 1 109 ? 1.009 0.853 11.516 1.00 53.75 109 SER A O 1
ATOM 837 N N . THR A 1 110 ? -0.604 -0.401 10.566 1.00 57.16 110 THR A N 1
ATOM 838 C CA . THR A 1 110 ? 0.104 -1.662 10.250 1.00 57.16 110 THR A CA 1
ATOM 839 C C . THR A 1 110 ? 1.436 -1.942 10.969 1.00 57.16 110 THR A C 1
ATOM 841 O O . THR A 1 110 ? 2.508 -1.693 10.423 1.00 57.16 110 THR A O 1
ATOM 844 N N . ALA A 1 111 ? 1.366 -2.632 12.111 1.00 43.12 111 ALA A N 1
ATOM 845 C CA . ALA A 1 111 ? 2.490 -3.376 12.683 1.00 43.12 111 ALA A CA 1
ATOM 846 C C . ALA A 1 111 ? 2.027 -4.766 13.162 1.00 43.12 111 ALA A C 1
ATOM 848 O O . ALA A 1 111 ? 0.924 -4.910 13.696 1.00 43.12 111 ALA A O 1
ATOM 849 N N . SER A 1 112 ? 2.863 -5.786 12.949 1.00 44.97 112 SER A N 1
ATOM 850 C CA . SER A 1 112 ? 2.654 -7.157 13.448 1.00 44.97 112 SER A CA 1
ATOM 851 C C . SER A 1 112 ? 3.284 -7.311 14.844 1.00 44.97 112 SER A C 1
ATOM 853 O O . SER A 1 112 ? 4.244 -6.597 15.139 1.00 44.97 112 SER A O 1
ATOM 855 N N . PRO A 1 113 ? 2.796 -8.206 15.723 1.00 51.88 113 PRO A N 1
ATOM 856 C CA . PRO A 1 113 ? 3.281 -8.278 17.099 1.00 51.88 113 PRO A CA 1
ATOM 857 C C . PRO A 1 113 ? 4.673 -8.919 17.194 1.00 51.88 113 PRO A C 1
ATOM 859 O O . PRO A 1 113 ? 4.876 -10.042 16.735 1.00 51.88 113 PRO A O 1
ATOM 862 N N . SER A 1 114 ? 5.605 -8.243 17.874 1.00 46.50 114 SER A N 1
ATOM 863 C CA . SER A 1 114 ? 6.897 -8.810 18.283 1.00 46.50 114 SER A CA 1
ATOM 864 C C . SER A 1 114 ? 7.107 -8.658 19.794 1.00 46.50 114 SER A C 1
ATOM 866 O O . SER A 1 114 ? 7.525 -7.616 20.284 1.00 46.50 114 SER A O 1
ATOM 868 N N . SER A 1 115 ? 6.750 -9.720 20.520 1.00 49.25 115 SER A N 1
ATOM 869 C CA . SER A 1 115 ? 7.228 -10.129 21.852 1.00 49.25 115 SER A CA 1
ATOM 870 C C . SER A 1 115 ? 7.920 -9.094 22.774 1.00 49.25 115 SER A C 1
ATOM 872 O O . SER A 1 115 ? 9.140 -9.138 22.927 1.00 49.25 115 SER A O 1
ATOM 874 N N . ALA A 1 116 ? 7.143 -8.304 23.528 1.00 46.47 116 ALA A N 1
ATOM 875 C CA . ALA A 1 116 ? 7.430 -7.948 24.933 1.00 46.47 116 ALA A CA 1
ATOM 876 C C . ALA A 1 116 ? 6.230 -7.223 25.588 1.00 46.47 116 ALA A C 1
ATOM 878 O O . ALA A 1 116 ? 5.531 -6.479 24.897 1.00 46.47 116 ALA A O 1
ATOM 879 N N . PRO A 1 117 ? 6.001 -7.356 26.911 1.00 44.72 117 PRO A N 1
ATOM 880 C CA . PRO A 1 117 ? 5.091 -6.486 27.654 1.00 44.72 117 PRO A CA 1
ATOM 881 C C . PRO A 1 117 ? 5.773 -5.137 27.944 1.00 44.72 117 PRO A C 1
ATOM 883 O O . PRO A 1 117 ? 6.273 -4.895 29.042 1.00 44.72 117 PRO A O 1
ATOM 886 N N . ALA A 1 118 ? 5.831 -4.263 26.940 1.00 57.88 118 ALA A N 1
ATOM 887 C CA . ALA A 1 118 ? 6.266 -2.883 27.133 1.00 57.88 118 ALA A CA 1
ATOM 888 C C . ALA A 1 118 ? 5.227 -2.083 27.944 1.00 57.88 118 ALA A C 1
ATOM 890 O O . ALA A 1 118 ? 4.025 -2.343 27.870 1.00 57.88 118 ALA A O 1
ATOM 891 N N . ALA A 1 119 ? 5.698 -1.085 28.698 1.00 63.44 119 ALA A N 1
ATOM 892 C CA . ALA A 1 119 ? 4.841 -0.059 29.295 1.00 63.44 119 ALA A CA 1
ATOM 893 C C . ALA A 1 119 ? 4.021 0.668 28.201 1.00 63.44 119 ALA A C 1
ATOM 895 O O . ALA A 1 119 ? 4.471 0.697 27.051 1.00 63.44 119 ALA A O 1
ATOM 896 N N . PRO A 1 120 ? 2.845 1.253 28.520 1.00 62.25 120 PRO A N 1
ATOM 897 C CA . PRO A 1 120 ? 2.018 1.935 27.524 1.00 62.25 120 PRO A CA 1
ATOM 898 C C . PRO A 1 120 ? 2.846 2.969 26.742 1.00 62.25 120 PRO A C 1
ATOM 900 O O . PRO A 1 120 ? 3.585 3.741 27.364 1.00 62.25 120 PRO A O 1
ATOM 903 N N . PRO A 1 121 ? 2.770 2.977 25.397 1.00 59.56 121 PRO A N 1
ATOM 904 C CA . PRO A 1 121 ? 3.601 3.850 24.585 1.00 59.56 121 PRO A CA 1
ATOM 905 C C . PRO A 1 121 ? 3.273 5.308 24.901 1.00 59.56 121 PRO A C 1
ATOM 907 O O . PRO A 1 121 ? 2.143 5.762 24.736 1.00 59.56 121 PRO A O 1
ATOM 910 N N . SER A 1 122 ? 4.280 6.058 25.348 1.00 75.25 122 SER A N 1
ATOM 911 C CA . SER A 1 122 ? 4.170 7.513 25.413 1.00 75.25 122 SER A CA 1
ATOM 912 C C . SER A 1 122 ? 3.893 8.042 24.007 1.00 75.25 122 SER A C 1
ATOM 914 O O . SER A 1 122 ? 4.608 7.685 23.070 1.00 75.25 122 SER A O 1
ATOM 916 N N . LEU A 1 123 ? 2.911 8.935 23.863 1.00 79.94 123 LEU A N 1
ATOM 917 C CA . LEU A 1 123 ? 2.571 9.562 22.578 1.00 79.94 123 LEU A CA 1
ATOM 918 C C . LEU A 1 123 ? 3.783 10.259 21.927 1.00 79.94 123 LEU A C 1
ATOM 920 O O . LEU A 1 123 ? 3.866 10.343 20.706 1.00 79.94 123 LEU A O 1
ATOM 924 N N 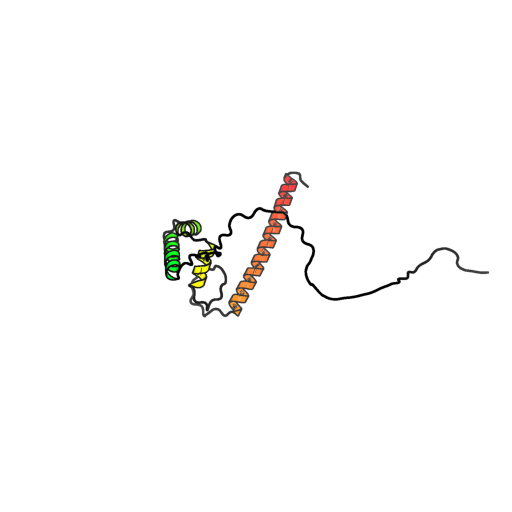. GLY A 1 124 ? 4.757 10.709 22.730 1.00 86.06 124 GLY A N 1
ATOM 925 C CA . GLY A 1 124 ? 6.025 11.252 22.233 1.00 86.06 124 GLY A CA 1
ATOM 926 C C . GLY A 1 124 ? 6.940 10.207 21.579 1.00 86.06 124 GLY A C 1
ATOM 927 O O . GLY A 1 124 ? 7.654 10.540 20.636 1.00 86.06 124 GLY A O 1
ATOM 928 N N . ASN A 1 125 ? 6.894 8.946 22.024 1.00 87.31 125 ASN A N 1
ATOM 929 C CA . ASN A 1 125 ? 7.629 7.847 21.393 1.00 87.31 125 ASN A CA 1
ATOM 930 C C . ASN A 1 125 ? 6.955 7.432 20.081 1.00 87.31 125 ASN A C 1
ATOM 932 O O . ASN A 1 125 ? 7.644 7.336 19.070 1.00 87.31 125 ASN A O 1
ATOM 936 N N . GLU A 1 126 ? 5.624 7.263 20.071 1.00 87.25 126 GLU A N 1
ATOM 937 C CA . GLU A 1 126 ? 4.885 6.940 18.839 1.00 87.25 126 GLU A CA 1
ATOM 938 C C . GLU A 1 126 ? 5.101 8.029 17.776 1.00 87.25 126 GLU A C 1
ATOM 940 O O . GLU A 1 126 ? 5.451 7.723 16.638 1.00 87.25 126 GLU A O 1
ATOM 945 N N . LEU A 1 127 ? 5.009 9.311 18.151 1.00 90.44 127 LEU A N 1
ATOM 946 C CA . LEU A 1 127 ? 5.294 10.425 17.244 1.00 90.44 127 LEU A CA 1
ATOM 947 C C . LEU A 1 127 ? 6.737 10.388 16.706 1.00 90.44 127 LEU A C 1
ATOM 949 O O . LEU A 1 127 ? 6.951 10.591 15.512 1.00 90.44 127 LEU A O 1
ATOM 953 N N . ALA A 1 128 ? 7.726 10.085 17.552 1.00 93.25 128 ALA A N 1
ATOM 954 C CA . ALA A 1 128 ? 9.123 9.959 17.131 1.00 93.25 128 ALA A CA 1
ATOM 955 C C . ALA A 1 128 ? 9.392 8.725 16.245 1.00 93.25 128 ALA A C 1
ATOM 957 O O . ALA A 1 128 ? 10.355 8.725 15.477 1.00 93.25 128 ALA A O 1
ATOM 958 N N . GLU A 1 129 ? 8.581 7.672 16.337 1.00 92.62 129 GLU A N 1
ATOM 959 C CA . GLU A 1 129 ? 8.630 6.512 15.438 1.00 92.62 129 GLU A CA 1
ATOM 960 C C . GLU A 1 129 ? 7.954 6.814 14.094 1.00 92.62 129 GLU A C 1
ATOM 962 O O . GLU A 1 129 ? 8.518 6.502 13.045 1.00 92.62 129 GLU A O 1
ATOM 967 N N . LEU A 1 130 ? 6.812 7.509 14.105 1.00 92.31 130 LEU A N 1
ATOM 968 C CA . LEU A 1 130 ? 6.118 7.968 12.898 1.00 92.31 130 LEU A CA 1
ATOM 969 C C . LEU A 1 130 ? 6.980 8.924 12.059 1.00 92.31 130 LEU A C 1
ATOM 971 O O . LEU A 1 130 ? 7.041 8.759 10.843 1.00 92.31 130 LEU A O 1
ATOM 975 N N . ILE A 1 131 ? 7.698 9.861 12.693 1.00 95.06 131 ILE A N 1
ATOM 976 C CA . 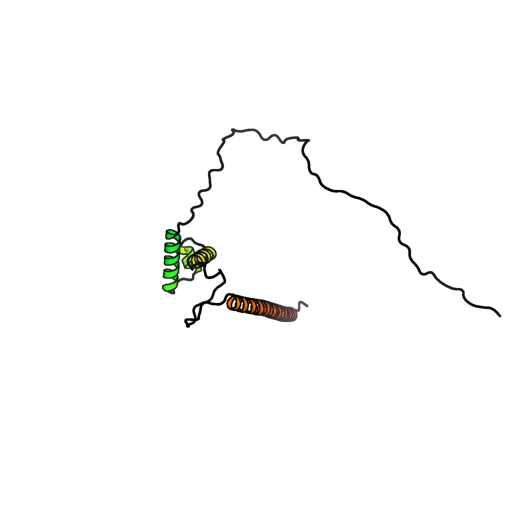ILE A 1 131 ? 8.621 10.778 11.999 1.00 95.06 131 ILE A CA 1
ATOM 977 C C . ILE A 1 131 ? 9.740 9.999 11.289 1.00 95.06 131 ILE A C 1
ATOM 979 O O . ILE A 1 131 ? 9.953 10.197 10.096 1.00 95.06 131 ILE A O 1
ATOM 983 N N . LYS A 1 132 ? 10.394 9.042 11.964 1.00 96.38 132 LYS A N 1
ATOM 984 C CA . LYS A 1 132 ? 11.443 8.196 11.351 1.00 96.38 132 LYS A CA 1
ATOM 985 C C . LYS A 1 132 ? 10.912 7.358 10.186 1.00 96.38 132 LYS A C 1
ATOM 987 O O . LYS A 1 132 ? 11.607 7.160 9.190 1.00 96.38 132 LYS A O 1
ATOM 992 N N . LEU A 1 133 ? 9.684 6.846 10.311 1.00 96.56 133 LEU A N 1
ATOM 993 C CA . LEU A 1 133 ? 9.018 6.106 9.239 1.00 96.56 133 LEU A CA 1
ATOM 994 C C . LEU A 1 133 ? 8.700 7.009 8.043 1.00 96.56 133 LEU A C 1
ATOM 996 O O . LEU A 1 133 ? 8.815 6.551 6.908 1.00 96.56 133 LEU A O 1
ATOM 1000 N N . GLU A 1 134 ? 8.340 8.275 8.264 1.00 95.69 134 GLU A N 1
ATOM 1001 C CA . GLU A 1 134 ? 8.167 9.251 7.188 1.00 95.69 134 GLU A CA 1
ATOM 1002 C C . GLU A 1 134 ? 9.505 9.604 6.517 1.00 95.69 134 GLU A C 1
ATOM 1004 O O . GLU A 1 134 ? 9.593 9.525 5.292 1.00 95.69 134 GLU A O 1
ATOM 1009 N N . GLU A 1 135 ? 10.553 9.908 7.289 1.00 97.75 135 GLU A N 1
ATOM 1010 C CA . GLU A 1 135 ? 11.906 10.201 6.788 1.00 97.75 135 GLU A CA 1
ATOM 1011 C C . GLU A 1 135 ? 12.437 9.078 5.880 1.00 97.75 135 GLU A C 1
ATOM 1013 O O . GLU A 1 135 ? 12.830 9.324 4.735 1.00 97.75 135 GLU A O 1
ATOM 1018 N N . GLU A 1 136 ? 12.384 7.823 6.338 1.00 97.19 136 GLU A N 1
ATOM 1019 C CA . GLU A 1 136 ? 12.827 6.681 5.532 1.00 97.19 136 GLU A CA 1
ATOM 1020 C C . GLU A 1 136 ? 11.872 6.421 4.348 1.00 97.19 136 GLU A C 1
ATOM 1022 O O . GLU A 1 136 ? 12.324 6.036 3.271 1.00 97.19 136 GLU A O 1
ATOM 1027 N N . ASN A 1 137 ? 10.567 6.718 4.451 1.00 97.56 137 ASN A N 1
ATOM 1028 C CA . ASN A 1 137 ? 9.663 6.638 3.295 1.00 97.56 137 ASN A CA 1
ATOM 1029 C C . ASN A 1 137 ? 9.992 7.690 2.222 1.00 97.56 137 ASN A C 1
ATOM 1031 O O . ASN A 1 137 ? 9.940 7.383 1.028 1.00 97.56 137 ASN A O 1
ATOM 1035 N N . GLN A 1 138 ? 10.357 8.911 2.622 1.00 98.12 138 GLN A N 1
ATOM 1036 C CA . GLN A 1 138 ? 10.826 9.955 1.710 1.00 98.12 138 GLN A CA 1
ATOM 1037 C C . GLN A 1 138 ? 12.155 9.544 1.055 1.00 98.12 138 GLN A C 1
ATOM 1039 O O . GLN A 1 138 ? 12.277 9.610 -0.172 1.00 98.12 138 GLN A O 1
ATOM 1044 N N . ARG A 1 139 ? 13.109 9.020 1.835 1.00 98.50 139 ARG A N 1
ATOM 1045 C CA . ARG A 1 139 ? 14.389 8.491 1.339 1.00 98.50 139 ARG A CA 1
ATOM 1046 C C . ARG A 1 139 ? 14.208 7.359 0.324 1.00 98.50 139 ARG A C 1
ATOM 1048 O O . ARG A 1 139 ? 14.786 7.406 -0.760 1.00 98.50 139 ARG A O 1
ATOM 1055 N N . LEU A 1 140 ? 13.374 6.364 0.631 1.00 98.44 140 LEU A N 1
ATOM 1056 C CA . LEU A 1 140 ? 13.104 5.233 -0.264 1.00 98.44 140 LEU A CA 1
ATOM 1057 C C . LEU A 1 140 ? 12.471 5.686 -1.589 1.00 98.44 140 LEU A C 1
ATOM 1059 O O . LEU A 1 140 ? 12.797 5.138 -2.642 1.00 98.44 140 LEU A O 1
ATOM 1063 N N . ARG A 1 141 ? 11.620 6.723 -1.573 1.00 97.75 141 ARG A N 1
ATOM 1064 C CA . ARG A 1 141 ? 11.074 7.339 -2.799 1.00 97.75 141 ARG A CA 1
ATOM 1065 C C . ARG A 1 141 ? 12.145 8.054 -3.622 1.00 97.75 141 ARG A C 1
ATOM 1067 O O . ARG A 1 141 ? 12.114 7.947 -4.848 1.00 97.75 141 ARG A O 1
ATOM 1074 N N . GLN A 1 142 ? 13.076 8.757 -2.976 1.00 98.38 142 GLN A N 1
ATOM 1075 C CA . GLN A 1 142 ? 14.202 9.414 -3.651 1.00 98.38 142 GLN A CA 1
ATOM 1076 C C . GLN A 1 142 ? 15.101 8.372 -4.332 1.00 98.38 142 GLN A C 1
ATOM 1078 O O . GLN A 1 142 ? 15.263 8.430 -5.551 1.00 98.38 142 GLN A O 1
ATOM 1083 N N . LEU A 1 143 ? 15.551 7.354 -3.589 1.00 98.44 143 LEU A N 1
ATOM 1084 C CA . LEU A 1 143 ? 16.385 6.256 -4.097 1.00 98.44 143 LEU A CA 1
ATOM 1085 C C . LEU A 1 143 ? 15.712 5.474 -5.238 1.00 98.44 143 LEU A C 1
ATOM 1087 O O . LEU A 1 143 ? 16.355 5.152 -6.237 1.00 98.44 143 LEU A O 1
ATOM 1091 N N . LEU A 1 144 ? 14.406 5.195 -5.134 1.00 98.31 144 LEU A N 1
ATOM 1092 C CA . LEU A 1 144 ? 13.648 4.555 -6.213 1.00 98.31 144 LEU A CA 1
ATOM 1093 C C . LEU A 1 144 ? 13.569 5.455 -7.455 1.00 98.31 144 LEU A C 1
ATOM 1095 O O . LEU A 1 144 ? 13.779 4.979 -8.570 1.00 98.31 144 LEU A O 1
ATOM 1099 N N . GLY A 1 145 ? 13.302 6.751 -7.278 1.00 98.44 145 GLY A N 1
ATOM 1100 C CA . GLY A 1 145 ? 13.281 7.723 -8.373 1.00 98.44 145 GLY A CA 1
ATOM 1101 C C . GLY A 1 145 ? 14.646 7.893 -9.047 1.00 98.44 145 GLY A C 1
ATOM 1102 O O . GLY A 1 145 ? 14.717 8.024 -10.266 1.00 98.44 145 GLY A O 1
ATOM 1103 N N . GLU A 1 146 ? 15.734 7.854 -8.282 1.00 98.06 146 GLU A N 1
ATOM 1104 C CA . GLU A 1 146 ? 17.110 7.880 -8.788 1.00 98.06 146 GLU A CA 1
ATOM 1105 C C . GLU A 1 146 ? 17.450 6.620 -9.575 1.00 98.06 146 GLU A C 1
ATOM 1107 O O . GLU A 1 146 ? 17.870 6.735 -10.728 1.00 98.06 146 GLU A O 1
ATOM 1112 N N . LYS A 1 147 ? 17.184 5.432 -9.014 1.00 98.19 147 LYS A N 1
ATOM 1113 C CA . LYS A 1 147 ? 17.385 4.165 -9.724 1.00 98.19 147 LYS A CA 1
ATOM 1114 C C . LYS A 1 147 ? 16.594 4.138 -11.031 1.00 98.19 147 LYS A C 1
ATOM 1116 O O . LYS A 1 147 ? 17.168 3.845 -12.073 1.00 98.19 147 LYS A O 1
ATOM 1121 N N . LEU A 1 148 ? 15.309 4.501 -11.001 1.00 98.38 148 LEU A N 1
ATOM 1122 C CA . LEU A 1 148 ? 14.476 4.532 -12.204 1.00 98.38 148 LEU A CA 1
ATOM 1123 C C . LEU A 1 148 ? 14.981 5.551 -13.235 1.00 98.38 148 LEU A C 1
ATOM 1125 O O . LEU A 1 148 ? 14.906 5.267 -14.426 1.00 98.38 148 LEU A O 1
ATOM 1129 N N . ARG A 1 149 ? 15.526 6.709 -12.834 1.00 98.12 149 ARG A N 1
ATOM 1130 C CA . ARG A 1 149 ? 16.161 7.647 -13.782 1.00 98.12 149 ARG A CA 1
ATOM 1131 C C . ARG A 1 149 ? 17.440 7.069 -14.393 1.00 98.12 149 ARG A C 1
ATOM 1133 O O . ARG A 1 149 ? 17.620 7.197 -15.600 1.00 98.12 149 ARG A O 1
ATOM 1140 N N . ALA A 1 150 ? 18.294 6.429 -13.595 1.00 98.19 150 ALA A N 1
ATOM 1141 C CA . ALA A 1 150 ? 19.528 5.804 -14.071 1.00 98.19 150 ALA A CA 1
ATOM 1142 C C . ALA A 1 150 ? 19.244 4.642 -15.041 1.00 98.19 150 ALA A C 1
ATOM 1144 O O . ALA A 1 150 ? 19.777 4.621 -16.146 1.00 98.19 150 ALA A O 1
ATOM 1145 N N . GLU A 1 151 ? 18.333 3.741 -14.669 1.00 97.88 151 GLU A N 1
ATOM 1146 C CA . GLU A 1 151 ? 17.913 2.590 -15.475 1.00 97.88 151 GLU A CA 1
ATOM 1147 C C . GLU A 1 151 ? 17.238 3.038 -16.784 1.00 97.88 151 GLU A C 1
ATOM 1149 O O . GLU A 1 151 ? 17.588 2.554 -17.858 1.00 97.88 151 GLU A O 1
ATOM 1154 N N . ASN A 1 152 ? 16.362 4.053 -16.748 1.00 96.94 152 ASN A N 1
ATOM 1155 C CA . ASN A 1 152 ? 15.798 4.632 -17.975 1.00 96.94 152 ASN A CA 1
ATOM 1156 C C . ASN A 1 152 ? 16.852 5.328 -18.855 1.00 96.94 152 ASN A C 1
ATOM 1158 O O . ASN A 1 152 ? 16.719 5.300 -20.076 1.00 96.94 152 ASN A O 1
ATOM 1162 N N . ALA A 1 153 ? 17.892 5.943 -18.281 1.00 97.00 153 ALA A N 1
ATOM 1163 C CA . ALA A 1 153 ? 18.984 6.539 -19.054 1.00 97.00 153 ALA A CA 1
ATOM 1164 C C . ALA A 1 153 ? 19.888 5.472 -19.703 1.00 97.00 153 ALA A C 1
ATOM 1166 O O . ALA A 1 153 ? 20.332 5.652 -20.836 1.00 97.00 153 ALA A O 1
ATOM 1167 N N . GLU A 1 154 ? 20.126 4.345 -19.028 1.00 96.62 154 GLU A N 1
ATOM 1168 C CA . GLU A 1 154 ? 20.827 3.190 -19.599 1.00 96.62 154 GLU A CA 1
ATOM 1169 C C . GLU A 1 154 ? 20.015 2.541 -20.729 1.00 96.62 154 GLU A C 1
ATOM 1171 O O . GLU A 1 154 ? 20.540 2.332 -21.824 1.00 96.62 154 GLU A O 1
ATOM 1176 N N . LEU A 1 155 ? 18.716 2.305 -20.510 1.00 97.38 155 LEU A N 1
ATOM 1177 C CA . LEU A 1 155 ? 17.804 1.786 -21.532 1.00 97.38 155 LEU A CA 1
ATOM 1178 C C . LEU A 1 155 ? 17.726 2.718 -22.748 1.00 97.38 155 LEU A C 1
ATOM 1180 O O . LEU A 1 155 ? 17.800 2.241 -23.875 1.00 97.38 155 LEU A O 1
ATOM 1184 N N . ARG A 1 156 ? 17.654 4.039 -22.542 1.00 96.25 156 ARG A N 1
ATOM 1185 C CA . ARG A 1 156 ? 17.699 5.038 -23.623 1.00 96.25 156 ARG A CA 1
ATOM 1186 C C . ARG A 1 156 ? 18.980 4.962 -24.444 1.00 96.25 156 ARG A C 1
ATOM 1188 O O . ARG A 1 156 ? 18.891 4.857 -25.662 1.00 96.25 156 ARG A O 1
ATOM 1195 N N . ARG A 1 157 ? 20.150 4.922 -23.794 1.00 95.75 157 ARG A N 1
ATOM 1196 C CA . ARG A 1 157 ? 21.446 4.734 -24.475 1.00 95.75 157 ARG A CA 1
ATOM 1197 C C . ARG A 1 157 ? 21.482 3.433 -25.278 1.00 95.75 157 ARG A C 1
ATOM 1199 O O . ARG A 1 157 ? 21.951 3.435 -26.408 1.00 95.75 157 ARG A O 1
ATOM 1206 N N . ARG A 1 158 ? 20.962 2.337 -24.715 1.00 95.50 158 ARG A N 1
ATOM 1207 C CA . ARG A 1 158 ? 20.901 1.016 -25.365 1.00 95.50 158 ARG A CA 1
ATOM 1208 C C . ARG A 1 158 ? 19.900 0.944 -26.527 1.00 95.50 158 ARG A C 1
ATOM 1210 O O . ARG A 1 158 ? 20.056 0.097 -27.399 1.00 95.50 158 ARG A O 1
ATOM 1217 N N . LEU A 1 159 ? 18.882 1.801 -26.526 1.00 96.38 159 LEU A N 1
ATOM 1218 C CA . LEU A 1 159 ? 17.888 1.949 -27.595 1.00 96.38 159 LEU A CA 1
ATOM 1219 C C . LEU A 1 159 ? 18.216 3.109 -28.554 1.00 96.38 159 LEU A C 1
ATOM 1221 O O . LEU A 1 159 ? 17.378 3.460 -29.379 1.00 96.38 159 LEU A O 1
ATOM 1225 N N . GLU A 1 160 ? 19.396 3.725 -28.416 1.00 91.38 160 GLU A N 1
ATOM 1226 C CA . GLU A 1 160 ? 19.870 4.881 -29.197 1.00 91.38 160 GLU A CA 1
ATOM 1227 C C . GLU A 1 160 ? 18.938 6.121 -29.129 1.00 91.38 160 GLU A C 1
ATOM 1229 O O . GLU A 1 160 ? 19.068 7.072 -29.898 1.00 91.38 160 GLU A O 1
ATOM 1234 N N . MET A 1 161 ? 18.038 6.154 -28.137 1.00 78.69 161 MET A N 1
ATOM 1235 C CA . MET A 1 161 ? 17.090 7.236 -27.851 1.00 78.69 161 MET A CA 1
ATOM 1236 C C . MET A 1 161 ? 17.680 8.253 -26.862 1.00 78.69 161 MET A C 1
ATOM 1238 O O . MET A 1 161 ? 17.253 8.319 -25.705 1.00 78.69 161 MET A O 1
ATOM 1242 N N . ASN A 1 162 ? 18.671 9.026 -27.314 1.00 63.59 162 ASN A N 1
ATOM 1243 C CA . ASN A 1 162 ? 19.226 10.162 -26.559 1.00 63.59 162 ASN A CA 1
ATOM 1244 C C . ASN A 1 162 ? 18.273 11.371 -26.572 1.00 63.59 162 ASN A C 1
ATOM 1246 O O . ASN A 1 162 ? 17.994 11.869 -27.683 1.00 63.59 162 ASN A O 1
#

Sequence (162 aa):
MMGNDEQQLVSEVPQMSESADNTNAGQPDDAGRKPRKRTSKQARTEEPAPRKIKRHTAAERAEKLQRIEEALANGGVSLKAAVEAVGVSDQTYYQWKRADKPADVAPTSTASPSSAPAAPPSLGNELAELIKLEEENQRLRQLLGEKLRAENAELRRRLEMN

pLDDT: mean 70.93, std 23.48, range [30.25, 98.5]

Foldseek 3Di:
DDDDDDDDDDDDDDDDDDDDDDDDDDDDDDDDDDDDDDDDDDDDPDDPPPPPDPDQDPVSLVVLLVQLVVQVVVVPDDSQRSCVVSVHHPVRSLVSVQVVPPPVDPRDDDDDDDDDPDDDDDPVNVVVVVVVVVVVVVVVVVVVVVVVVVVVVVVCVVVVND

Radius of gyration: 35.46 Å; chains: 1; bounding box: 93×98×58 Å